Protein AF-A0A2G5HZ23-F1 (afdb_monomer_lite)

Structure (mmCIF, N/CA/C/O backbone):
data_AF-A0A2G5HZ23-F1
#
_entry.id   AF-A0A2G5HZ23-F1
#
loop_
_atom_site.group_PDB
_atom_site.id
_atom_site.type_symbol
_atom_site.label_atom_id
_atom_site.label_alt_id
_atom_site.label_comp_id
_atom_site.label_asym_id
_atom_site.label_entity_id
_atom_site.label_seq_id
_atom_site.pdbx_PDB_ins_code
_atom_site.Cartn_x
_atom_site.Cartn_y
_atom_site.Cartn_z
_atom_site.occupancy
_atom_site.B_iso_or_equiv
_atom_site.auth_seq_id
_atom_site.auth_comp_id
_atom_site.auth_asym_id
_atom_site.auth_atom_id
_atom_site.pdbx_PDB_model_num
ATOM 1 N N . MET A 1 1 ? -18.032 -11.700 21.398 1.00 53.50 1 MET A N 1
ATOM 2 C CA . MET A 1 1 ? -17.146 -11.699 20.215 1.00 53.50 1 MET A CA 1
ATOM 3 C C . MET A 1 1 ? -15.868 -11.000 20.645 1.00 53.50 1 MET A C 1
ATOM 5 O O . MET A 1 1 ? -15.932 -9.826 20.984 1.00 53.50 1 MET A O 1
ATOM 9 N N . ASP A 1 2 ? -14.774 -11.745 20.807 1.00 69.19 2 ASP A N 1
ATOM 10 C CA . ASP A 1 2 ? -13.616 -11.298 21.591 1.00 69.19 2 ASP A CA 1
ATOM 11 C C . ASP A 1 2 ? -12.899 -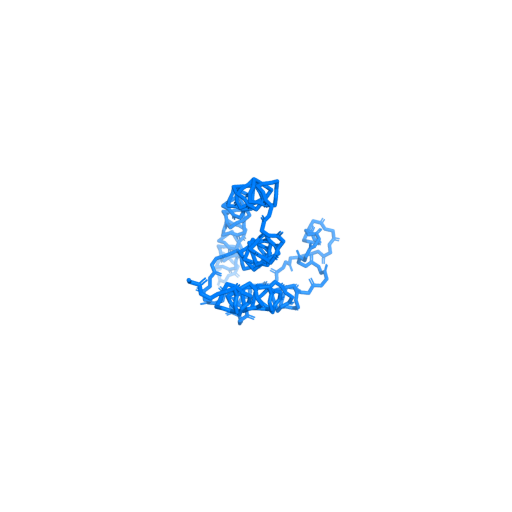10.088 20.985 1.00 69.19 2 ASP A C 1
ATOM 13 O O . ASP A 1 2 ? -12.474 -10.104 19.830 1.00 69.19 2 ASP A O 1
ATOM 17 N N . HIS A 1 3 ? -12.682 -9.053 21.801 1.00 77.94 3 HIS A N 1
ATOM 18 C CA . HIS A 1 3 ? -11.886 -7.877 21.430 1.00 77.94 3 HIS A CA 1
ATOM 19 C C . HIS A 1 3 ? -10.461 -8.243 20.981 1.00 77.94 3 HIS A C 1
ATOM 21 O O . HIS A 1 3 ? -9.863 -7.529 20.177 1.00 77.94 3 HIS A O 1
ATOM 27 N N . THR A 1 4 ? -9.924 -9.361 21.471 1.00 89.81 4 THR A N 1
ATOM 28 C CA . THR A 1 4 ? -8.608 -9.890 21.095 1.00 89.81 4 THR A CA 1
ATOM 29 C C . THR A 1 4 ? -8.540 -10.253 19.616 1.00 89.81 4 THR A C 1
ATOM 31 O O . THR A 1 4 ? -7.552 -9.937 18.960 1.00 89.81 4 THR A O 1
ATOM 34 N N . PHE A 1 5 ? -9.602 -10.839 19.061 1.00 91.69 5 PHE A N 1
ATOM 35 C CA . PHE A 1 5 ? -9.652 -11.222 17.651 1.00 91.69 5 PHE A CA 1
ATOM 36 C C . PHE A 1 5 ? -9.520 -10.002 16.729 1.00 91.69 5 PHE A C 1
ATOM 38 O O . PHE A 1 5 ? -8.666 -9.978 15.844 1.00 91.69 5 PHE A O 1
ATOM 45 N N . PHE A 1 6 ? -10.285 -8.938 16.995 1.00 91.25 6 PHE A N 1
ATOM 46 C CA . PHE A 1 6 ? -10.197 -7.692 16.224 1.00 91.25 6 PHE A CA 1
ATOM 47 C C . PHE A 1 6 ? -8.838 -7.005 16.360 1.00 91.25 6 PHE A C 1
ATOM 49 O O . PHE A 1 6 ? -8.331 -6.452 15.387 1.00 91.25 6 PHE A O 1
ATOM 56 N N . ARG A 1 7 ? -8.216 -7.069 17.543 1.00 92.50 7 ARG A N 1
ATOM 57 C CA . ARG A 1 7 ? -6.862 -6.537 17.755 1.00 92.50 7 ARG A CA 1
ATOM 58 C C . ARG A 1 7 ? -5.810 -7.311 16.967 1.00 92.50 7 ARG A C 1
ATOM 60 O O . ARG A 1 7 ? -4.920 -6.685 16.401 1.00 92.50 7 ARG A O 1
ATOM 67 N N . LEU A 1 8 ? -5.918 -8.638 16.895 1.00 95.56 8 LEU A N 1
ATOM 68 C CA . LEU A 1 8 ? -5.025 -9.462 16.078 1.00 95.56 8 LEU A CA 1
ATOM 69 C C . LEU A 1 8 ? -5.165 -9.115 14.594 1.00 95.56 8 LEU A C 1
ATOM 71 O O . LEU A 1 8 ? -4.158 -8.840 13.950 1.00 95.56 8 LEU A O 1
ATOM 75 N N . ILE A 1 9 ? -6.395 -9.023 14.078 1.00 95.25 9 ILE A N 1
ATOM 76 C CA . ILE A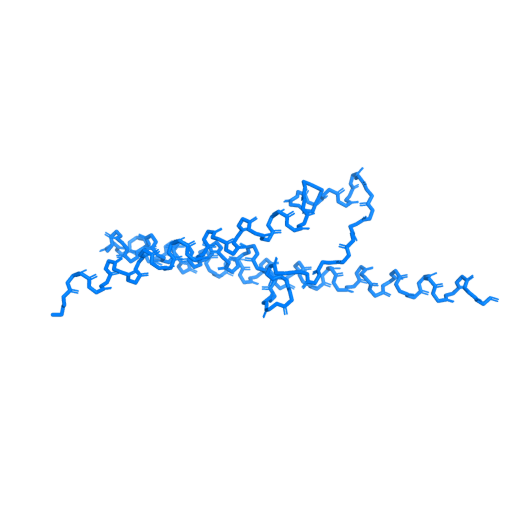 1 9 ? -6.645 -8.596 12.691 1.00 95.25 9 ILE A CA 1
ATOM 77 C C . ILE A 1 9 ? -6.042 -7.214 12.435 1.00 95.25 9 ILE A C 1
ATOM 79 O O . ILE A 1 9 ? -5.314 -7.033 11.462 1.00 95.25 9 ILE A O 1
ATOM 83 N N . ALA A 1 10 ? -6.303 -6.252 13.321 1.00 95.50 10 ALA A N 1
ATOM 84 C CA . ALA A 1 10 ? -5.777 -4.901 13.196 1.00 95.50 10 ALA A CA 1
ATOM 85 C C . ALA A 1 10 ? -4.244 -4.880 13.119 1.00 95.50 10 ALA A C 1
ATOM 87 O O . ALA A 1 10 ? -3.688 -4.199 12.259 1.00 95.50 10 ALA A O 1
ATOM 88 N N . MET A 1 11 ? -3.564 -5.655 13.971 1.00 96.81 11 MET A N 1
ATOM 89 C CA . MET A 1 11 ? -2.104 -5.774 13.948 1.00 96.81 11 MET A CA 1
ATOM 90 C C . MET A 1 11 ? -1.607 -6.455 12.675 1.00 96.81 11 MET A C 1
ATOM 92 O O . MET A 1 11 ? -0.669 -5.955 12.064 1.00 96.81 11 MET A O 1
ATOM 96 N N . CYS A 1 12 ? -2.238 -7.544 12.234 1.00 97.38 12 CYS A N 1
ATOM 97 C CA . CYS A 1 12 ? -1.866 -8.224 10.995 1.00 97.38 12 CYS A CA 1
ATOM 98 C C . CYS A 1 12 ? -2.005 -7.300 9.779 1.00 97.38 12 CYS A C 1
ATOM 100 O O . CYS A 1 12 ? -1.080 -7.215 8.974 1.00 97.38 12 CYS A O 1
ATOM 102 N N . CYS A 1 13 ? -3.113 -6.561 9.668 1.00 96.56 13 CYS A N 1
ATOM 103 C CA . CYS A 1 13 ? -3.306 -5.571 8.610 1.00 96.56 13 CYS A CA 1
ATOM 104 C C . CYS A 1 13 ? -2.278 -4.438 8.712 1.00 96.56 13 CYS A C 1
ATOM 106 O O . CYS A 1 13 ? -1.654 -4.075 7.719 1.00 96.56 13 CYS A O 1
ATOM 108 N N . TRP A 1 14 ? -2.057 -3.894 9.910 1.00 97.12 14 TRP A N 1
ATOM 109 C CA . TRP A 1 14 ? -1.118 -2.792 10.096 1.00 97.12 14 TRP A CA 1
ATOM 110 C C . TRP A 1 14 ? 0.321 -3.194 9.749 1.00 97.12 14 TRP A C 1
ATOM 112 O O . TRP A 1 14 ? 0.973 -2.518 8.955 1.00 97.12 14 TRP A O 1
ATOM 122 N N . ILE A 1 15 ? 0.799 -4.321 10.277 1.00 97.88 15 ILE A N 1
ATOM 123 C CA . ILE A 1 15 ? 2.152 -4.828 10.020 1.00 97.88 15 ILE A CA 1
ATOM 124 C C . ILE A 1 15 ? 2.292 -5.248 8.555 1.00 97.88 15 ILE A C 1
ATOM 126 O O . ILE A 1 15 ? 3.192 -4.772 7.869 1.00 97.88 15 ILE A O 1
ATOM 130 N N . GLY A 1 16 ? 1.388 -6.093 8.054 1.00 97.31 16 GLY A N 1
ATOM 131 C CA . GLY A 1 16 ? 1.448 -6.608 6.685 1.00 97.31 16 GLY A CA 1
ATOM 132 C C . GLY A 1 16 ? 1.357 -5.500 5.638 1.00 97.31 16 GLY A C 1
ATOM 133 O O . GLY A 1 16 ? 2.140 -5.481 4.691 1.00 97.31 16 GLY A O 1
ATOM 134 N N . GLY A 1 17 ? 0.470 -4.523 5.847 1.00 96.69 17 GLY A N 1
ATOM 135 C CA . GLY A 1 17 ? 0.347 -3.359 4.974 1.00 96.69 17 GLY A CA 1
ATOM 136 C C . GLY A 1 17 ? 1.623 -2.517 4.927 1.00 96.69 17 GLY A C 1
ATOM 137 O O . GLY A 1 17 ? 2.070 -2.143 3.843 1.00 96.69 17 GLY A O 1
ATOM 138 N N . ASN A 1 18 ? 2.263 -2.270 6.079 1.00 97.38 18 ASN A N 1
ATOM 139 C CA . ASN A 1 18 ? 3.537 -1.545 6.114 1.00 97.38 18 ASN A CA 1
ATOM 140 C C . ASN A 1 18 ? 4.675 -2.335 5.464 1.00 97.38 18 ASN A C 1
ATOM 142 O O . ASN A 1 18 ? 5.461 -1.736 4.739 1.00 97.38 18 ASN A O 1
ATOM 146 N N . ILE A 1 19 ? 4.749 -3.655 5.666 1.00 97.19 19 ILE A N 1
ATOM 147 C CA . ILE A 1 19 ? 5.751 -4.496 4.994 1.00 97.19 19 ILE A CA 1
ATOM 148 C C . ILE A 1 19 ? 5.612 -4.357 3.478 1.00 97.19 19 ILE A C 1
ATOM 150 O O . ILE A 1 19 ? 6.580 -4.005 2.819 1.00 97.19 19 ILE A O 1
ATOM 154 N N . ILE A 1 20 ? 4.406 -4.532 2.930 1.00 95.88 20 ILE A N 1
ATOM 155 C CA . ILE A 1 20 ? 4.159 -4.373 1.489 1.00 95.88 20 ILE A CA 1
ATOM 156 C C . ILE A 1 20 ? 4.545 -2.963 1.023 1.00 95.88 20 ILE A C 1
ATOM 158 O O . ILE A 1 20 ? 5.275 -2.816 0.046 1.00 95.88 20 ILE A O 1
ATOM 162 N N . HIS A 1 21 ? 4.094 -1.926 1.732 1.00 94.38 21 HIS A N 1
ATOM 163 C CA . HIS A 1 21 ? 4.355 -0.535 1.365 1.00 94.38 21 HIS A CA 1
ATOM 164 C C . HIS A 1 21 ? 5.855 -0.214 1.329 1.00 94.38 21 HIS A C 1
ATOM 166 O O . HIS A 1 21 ? 6.351 0.313 0.336 1.00 94.38 21 HIS A O 1
ATOM 172 N N . PHE A 1 22 ? 6.592 -0.559 2.385 1.00 94.56 22 PHE A N 1
ATOM 173 C CA . PHE A 1 22 ? 8.022 -0.271 2.466 1.00 94.56 22 PHE A CA 1
ATOM 174 C C . PHE A 1 22 ? 8.854 -1.171 1.557 1.00 94.56 22 PHE A C 1
ATOM 176 O O . PHE A 1 22 ? 9.820 -0.689 0.973 1.00 94.56 22 PHE A O 1
ATOM 183 N N . SER A 1 23 ? 8.476 -2.438 1.371 1.00 93.38 23 SER A N 1
ATOM 184 C CA . SER A 1 23 ? 9.122 -3.305 0.382 1.00 93.38 23 SER A CA 1
ATOM 185 C C . SER A 1 23 ? 8.942 -2.762 -1.035 1.00 93.38 23 SER A C 1
ATOM 187 O O . SER A 1 23 ? 9.898 -2.770 -1.802 1.00 93.38 23 SER A O 1
ATOM 189 N N . ALA A 1 24 ? 7.766 -2.220 -1.367 1.00 92.00 24 ALA A N 1
ATOM 190 C CA . ALA A 1 24 ? 7.539 -1.562 -2.651 1.00 92.00 24 ALA A CA 1
ATOM 191 C C . ALA A 1 24 ? 8.431 -0.325 -2.827 1.00 92.00 24 ALA A C 1
ATOM 193 O O . ALA A 1 24 ? 9.126 -0.199 -3.832 1.00 92.00 24 ALA A O 1
ATOM 194 N N . MET A 1 25 ? 8.483 0.550 -1.818 1.00 91.19 25 MET A N 1
ATOM 195 C CA . MET A 1 25 ? 9.358 1.729 -1.845 1.00 91.19 25 MET A CA 1
ATOM 196 C C . MET A 1 25 ? 10.834 1.353 -1.993 1.00 91.19 25 MET A C 1
ATOM 198 O O . MET A 1 25 ? 11.575 2.008 -2.722 1.00 91.19 25 MET A O 1
ATOM 202 N N . TRP A 1 26 ? 11.263 0.293 -1.309 1.00 90.31 26 TRP A N 1
ATOM 203 C CA . TRP A 1 26 ? 12.624 -0.214 -1.409 1.00 90.31 26 TRP A CA 1
ATOM 204 C C . TRP A 1 26 ? 12.932 -0.730 -2.816 1.00 90.31 26 TRP A C 1
ATOM 206 O O . TRP A 1 26 ? 13.995 -0.433 -3.354 1.00 90.31 26 TRP A O 1
ATOM 216 N N . ALA A 1 27 ? 11.996 -1.463 -3.420 1.00 89.31 27 ALA A N 1
ATOM 217 C CA . ALA A 1 27 ? 12.154 -2.024 -4.755 1.00 89.31 27 ALA A CA 1
ATOM 218 C C . ALA A 1 27 ? 12.201 -0.942 -5.853 1.00 89.31 27 ALA A C 1
ATOM 220 O O . ALA A 1 27 ? 12.984 -1.071 -6.789 1.00 89.31 27 ALA A O 1
ATOM 221 N N . LEU A 1 28 ? 11.432 0.148 -5.717 1.00 86.06 28 LEU A N 1
ATOM 222 C CA . LEU A 1 28 ? 11.480 1.300 -6.636 1.00 86.06 28 LEU A CA 1
ATOM 223 C C . LEU A 1 28 ? 12.706 2.203 -6.430 1.00 86.06 28 LEU A C 1
ATOM 225 O O . LEU A 1 28 ? 13.119 2.930 -7.338 1.00 86.06 28 LEU A O 1
ATOM 229 N N . GLY A 1 29 ? 13.259 2.208 -5.218 1.00 84.75 29 GLY A N 1
ATOM 230 C CA . GLY A 1 29 ? 14.320 3.121 -4.815 1.00 84.75 29 GLY A CA 1
ATOM 231 C C . GLY A 1 29 ? 13.880 4.590 -4.770 1.00 84.75 29 GLY A C 1
ATOM 232 O O . GLY A 1 29 ? 12.744 4.958 -5.070 1.00 84.75 29 GLY A O 1
ATOM 233 N N . TRP A 1 30 ? 14.813 5.469 -4.395 1.00 76.44 30 TRP A N 1
ATOM 234 C CA . TRP A 1 30 ? 14.530 6.893 -4.160 1.00 76.44 30 TRP A CA 1
ATOM 235 C C . TRP A 1 30 ? 14.054 7.656 -5.409 1.00 76.44 30 TRP A C 1
ATOM 237 O O . TRP A 1 30 ? 13.314 8.628 -5.281 1.00 76.44 30 TRP A O 1
ATOM 247 N N . LYS A 1 31 ? 14.454 7.219 -6.612 1.00 76.38 31 LYS A N 1
ATOM 248 C CA . LYS A 1 31 ? 13.993 7.817 -7.873 1.00 76.38 31 LYS A CA 1
ATOM 249 C C . LYS A 1 31 ? 12.535 7.464 -8.157 1.00 76.38 31 LYS A C 1
ATOM 251 O O . LYS A 1 31 ? 11.779 8.335 -8.568 1.00 76.38 31 LYS A O 1
ATOM 256 N N . GLY A 1 32 ? 12.136 6.214 -7.923 1.00 75.25 32 GLY A N 1
ATOM 257 C CA . GLY A 1 32 ? 10.781 5.757 -8.222 1.00 75.25 32 GLY A CA 1
ATOM 258 C C . GLY A 1 32 ? 9.736 6.383 -7.306 1.00 75.25 32 GLY A C 1
ATOM 259 O O . GLY A 1 32 ? 8.706 6.851 -7.773 1.00 75.25 32 GLY A O 1
ATOM 260 N N . ILE A 1 33 ? 10.021 6.470 -6.005 1.00 79.56 33 ILE A N 1
ATOM 261 C CA . ILE A 1 33 ? 9.042 6.926 -5.000 1.00 79.56 33 ILE A CA 1
ATOM 262 C C . ILE A 1 33 ? 8.622 8.402 -5.126 1.00 79.56 33 ILE A C 1
ATOM 264 O O . ILE A 1 33 ? 7.624 8.798 -4.526 1.00 79.56 33 ILE A O 1
ATOM 268 N N . TYR A 1 34 ? 9.369 9.225 -5.868 1.00 74.44 34 TYR A N 1
ATOM 269 C CA . TYR A 1 34 ? 9.126 10.668 -5.997 1.00 74.44 34 TYR A CA 1
ATOM 270 C C . TYR A 1 34 ? 8.874 11.125 -7.437 1.00 74.44 34 TYR A C 1
ATOM 272 O O . TYR A 1 34 ? 9.050 12.308 -7.718 1.00 74.44 34 TYR A O 1
ATOM 280 N N . HIS A 1 35 ? 8.486 10.223 -8.350 1.00 72.06 35 HIS A N 1
ATOM 281 C CA . HIS A 1 35 ? 8.385 10.552 -9.785 1.00 72.06 35 HIS A CA 1
ATOM 282 C C . HIS A 1 35 ? 9.690 11.192 -10.291 1.00 72.06 35 HIS A C 1
ATOM 284 O O . HIS A 1 35 ? 9.739 12.174 -11.035 1.00 72.06 35 HIS A O 1
ATOM 290 N N . GLY A 1 36 ? 10.800 10.659 -9.779 1.00 62.25 36 GLY A N 1
ATOM 291 C CA . GLY A 1 36 ? 12.143 11.081 -10.125 1.00 62.25 36 GLY A CA 1
ATOM 292 C C . GLY A 1 36 ? 12.517 10.687 -11.548 1.00 62.25 36 GLY A C 1
ATOM 293 O O . GLY A 1 36 ? 13.587 11.072 -11.998 1.00 62.25 36 GLY A O 1
ATOM 294 N N . ASP A 1 37 ? 11.660 9.976 -12.275 1.00 71.31 37 ASP A N 1
ATOM 295 C CA . ASP A 1 37 ? 11.769 9.774 -13.716 1.00 71.31 37 ASP A CA 1
ATOM 296 C C . ASP A 1 37 ? 11.739 11.088 -14.500 1.00 71.31 37 ASP A C 1
ATOM 298 O O . ASP A 1 37 ? 12.466 11.231 -15.483 1.00 71.31 37 ASP A O 1
ATOM 302 N N . HIS A 1 38 ? 10.989 12.083 -14.019 1.00 70.69 38 HIS A N 1
ATOM 303 C CA . HIS A 1 38 ? 10.954 13.417 -14.618 1.00 70.69 38 HIS A CA 1
ATOM 304 C C . HIS A 1 38 ? 12.269 14.198 -14.461 1.00 70.69 38 HIS A C 1
ATOM 306 O O . HIS A 1 38 ? 12.536 15.105 -15.248 1.00 70.69 38 HIS A O 1
ATOM 312 N N . PHE A 1 39 ? 13.100 13.856 -13.469 1.00 67.88 39 PHE A N 1
ATOM 313 C CA . PHE A 1 39 ? 14.286 14.644 -13.101 1.00 67.88 39 PHE A CA 1
ATOM 314 C C . PHE A 1 39 ? 15.617 13.887 -13.228 1.00 67.88 39 PHE A C 1
ATOM 316 O O . PHE A 1 39 ? 16.645 14.489 -13.525 1.00 67.88 39 PHE A O 1
ATOM 323 N N . PHE A 1 40 ? 15.622 12.573 -13.002 1.00 66.88 40 PHE A N 1
ATOM 324 C CA . PHE A 1 40 ? 16.823 11.749 -12.809 1.00 66.88 40 PHE A CA 1
ATOM 325 C C . PHE A 1 40 ? 16.942 10.586 -13.801 1.00 66.88 40 PHE A C 1
ATOM 327 O O . PHE A 1 40 ? 17.796 9.705 -13.614 1.00 66.88 40 PHE A O 1
ATOM 334 N N . GLY A 1 41 ? 16.111 10.595 -14.844 1.00 69.25 41 GLY A N 1
ATOM 335 C CA . GLY A 1 41 ? 16.156 9.649 -15.952 1.00 69.25 41 GLY A CA 1
ATOM 336 C C . GLY A 1 41 ? 15.236 8.433 -15.791 1.00 69.25 41 GLY A C 1
ATOM 337 O O . GLY A 1 41 ? 14.542 8.292 -14.790 1.00 69.25 41 GLY A O 1
ATOM 338 N N . PRO A 1 42 ? 15.222 7.542 -16.792 1.00 69.06 42 PRO A N 1
ATOM 339 C CA . PRO A 1 42 ? 14.238 6.470 -16.912 1.00 69.06 42 PRO A CA 1
ATOM 340 C C . PRO A 1 42 ? 14.263 5.471 -15.740 1.00 69.06 42 PRO A C 1
ATOM 342 O O . PRO A 1 42 ? 15.324 4.975 -15.374 1.00 69.06 42 PRO A O 1
ATOM 345 N N . LEU A 1 43 ? 13.086 5.128 -15.194 1.00 74.69 43 LEU A N 1
ATOM 346 C CA . LEU A 1 43 ? 12.926 4.065 -14.184 1.00 74.69 43 LEU A CA 1
ATOM 347 C C . LEU A 1 43 ? 13.003 2.661 -14.792 1.00 74.69 43 LEU A C 1
ATOM 349 O O . LEU A 1 43 ? 12.399 2.407 -15.833 1.00 74.69 43 LEU A O 1
ATOM 353 N N . GLU A 1 44 ? 13.699 1.739 -14.136 1.00 77.94 44 GLU A N 1
ATOM 354 C CA . GLU A 1 44 ? 13.739 0.323 -14.524 1.00 77.94 44 GLU A CA 1
ATOM 355 C C . GLU A 1 44 ? 12.443 -0.393 -14.133 1.00 77.94 44 GLU A C 1
ATOM 357 O O . GLU A 1 44 ? 11.772 0.018 -13.188 1.00 77.94 44 GLU A O 1
ATOM 362 N N . TYR A 1 45 ? 12.048 -1.418 -14.894 1.00 79.56 45 TYR A N 1
ATOM 363 C CA . TYR A 1 45 ? 10.855 -2.203 -14.572 1.00 79.56 45 TYR A CA 1
ATOM 364 C C . TYR A 1 45 ? 11.143 -3.124 -13.388 1.00 79.56 45 TYR A C 1
ATOM 366 O O . TYR A 1 45 ? 12.160 -3.815 -13.366 1.00 79.56 45 TYR A O 1
ATOM 374 N N . VAL A 1 46 ? 10.246 -3.126 -12.404 1.00 84.31 46 VAL A N 1
ATOM 375 C CA . VAL A 1 46 ? 10.418 -3.871 -11.158 1.00 84.31 46 VAL A CA 1
ATOM 376 C C . VAL A 1 46 ? 9.343 -4.947 -11.071 1.00 84.31 46 VAL A C 1
ATOM 378 O O . VAL A 1 46 ? 8.175 -4.643 -10.863 1.00 84.31 46 VAL A O 1
ATOM 381 N N . GLU A 1 47 ? 9.748 -6.211 -11.194 1.00 86.94 47 GLU A N 1
ATOM 382 C CA . GLU A 1 47 ? 8.875 -7.384 -10.989 1.00 86.94 47 GLU A CA 1
ATOM 383 C C . GLU A 1 47 ? 9.092 -8.054 -9.627 1.00 86.94 47 GLU A C 1
ATOM 385 O O . GLU A 1 47 ? 8.371 -8.977 -9.245 1.00 86.94 47 GLU A O 1
ATOM 390 N N . SER A 1 48 ? 10.102 -7.616 -8.873 1.00 88.44 48 SER A N 1
ATOM 391 C CA . SER A 1 48 ? 10.396 -8.183 -7.561 1.00 88.44 48 SER A CA 1
ATOM 392 C C . SER A 1 48 ? 9.249 -7.934 -6.581 1.00 88.44 48 SER A C 1
ATOM 394 O O . SER A 1 48 ? 8.392 -7.067 -6.779 1.00 88.44 48 SER A O 1
ATOM 396 N N . PHE A 1 49 ? 9.206 -8.725 -5.505 1.00 90.69 49 PHE A N 1
ATOM 397 C CA . PHE A 1 49 ? 8.218 -8.518 -4.453 1.00 90.69 49 PHE A CA 1
ATOM 398 C C . PHE A 1 49 ? 8.250 -7.056 -3.976 1.00 90.69 49 PHE A C 1
ATOM 400 O O . PHE A 1 49 ? 9.331 -6.560 -3.648 1.00 90.69 49 PHE A O 1
ATOM 407 N N . PRO A 1 50 ? 7.093 -6.380 -3.856 1.00 90.56 50 PRO A N 1
ATOM 408 C CA . PRO A 1 50 ? 5.713 -6.867 -4.042 1.00 90.56 50 PRO A CA 1
ATOM 409 C C . PRO A 1 50 ? 5.082 -6.636 -5.434 1.00 90.56 50 PRO A C 1
ATOM 411 O O . PRO A 1 50 ? 3.939 -7.047 -5.639 1.00 90.56 50 PRO A O 1
ATOM 414 N N . TYR A 1 51 ? 5.780 -6.008 -6.383 1.00 88.38 51 TYR A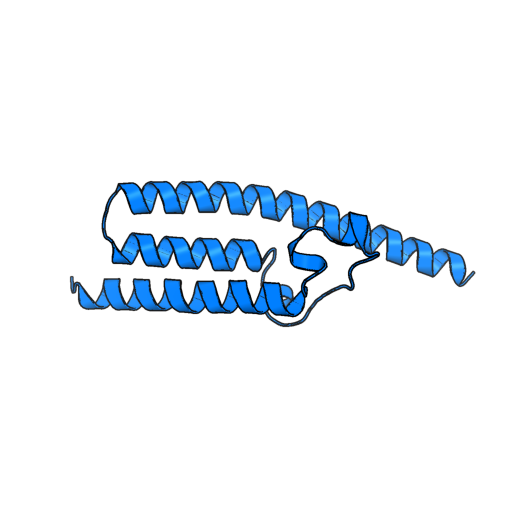 N 1
ATOM 415 C CA . TYR A 1 51 ? 5.231 -5.628 -7.696 1.00 88.38 51 TYR A CA 1
ATOM 416 C C . TYR A 1 51 ? 4.849 -6.822 -8.581 1.00 88.38 51 TYR A C 1
ATOM 418 O O . TYR A 1 51 ? 3.876 -6.737 -9.322 1.00 88.38 51 TYR A O 1
ATOM 426 N N . GLY A 1 52 ? 5.535 -7.962 -8.455 1.00 88.31 52 GLY A N 1
ATOM 427 C CA . GLY A 1 52 ? 5.173 -9.191 -9.177 1.00 88.31 52 GLY A CA 1
ATOM 428 C C . GLY A 1 52 ? 3.915 -9.907 -8.665 1.00 88.31 52 GLY A C 1
ATOM 429 O O . GLY A 1 52 ? 3.491 -10.890 -9.266 1.00 88.31 52 GLY A O 1
ATOM 430 N N . LEU A 1 53 ? 3.326 -9.463 -7.547 1.00 89.88 53 LEU A N 1
ATOM 431 C CA . LEU A 1 53 ? 2.149 -10.107 -6.945 1.00 89.88 53 LEU A CA 1
ATOM 432 C C . LEU A 1 53 ? 0.884 -9.260 -7.037 1.00 89.88 53 LEU A C 1
ATOM 434 O O . LEU A 1 53 ? -0.206 -9.802 -7.211 1.00 89.88 53 LEU A O 1
ATOM 438 N N . ILE A 1 54 ? 1.012 -7.947 -6.855 1.00 88.94 54 ILE A N 1
ATOM 439 C CA . ILE A 1 54 ? -0.120 -7.024 -6.813 1.00 88.94 54 ILE A CA 1
ATOM 440 C C . ILE A 1 54 ? 0.215 -5.758 -7.595 1.00 88.94 54 ILE A C 1
ATOM 442 O O . ILE A 1 54 ? 1.342 -5.268 -7.546 1.00 88.94 54 ILE A O 1
ATOM 446 N N . ALA A 1 55 ? -0.791 -5.201 -8.266 1.00 87.31 55 ALA A N 1
ATOM 447 C CA . ALA A 1 55 ? -0.677 -3.892 -8.892 1.00 87.31 55 ALA A CA 1
ATOM 448 C C . ALA A 1 55 ? -0.537 -2.805 -7.818 1.00 87.31 55 ALA A C 1
ATOM 450 O O . ALA A 1 55 ? -1.072 -2.958 -6.713 1.00 87.31 55 ALA A O 1
ATOM 451 N N . SER A 1 56 ? 0.169 -1.714 -8.128 1.00 89.75 56 SER A N 1
ATOM 452 C CA . SER A 1 56 ? 0.259 -0.541 -7.251 1.00 89.75 56 SER A CA 1
ATOM 453 C C . SER A 1 56 ? 0.496 -0.871 -5.751 1.00 89.75 56 SER A C 1
ATOM 455 O O . SER A 1 56 ? -0.240 -0.413 -4.865 1.00 89.75 56 SER A O 1
ATOM 457 N N . PRO A 1 57 ? 1.511 -1.695 -5.409 1.00 92.31 57 PRO A N 1
ATOM 458 C CA . PRO A 1 57 ? 1.695 -2.228 -4.058 1.00 92.31 57 PRO A CA 1
ATOM 459 C C . PRO A 1 57 ? 1.934 -1.149 -2.996 1.00 92.31 57 PRO A C 1
ATOM 461 O O . PRO A 1 57 ? 1.546 -1.338 -1.843 1.00 92.31 57 PRO A O 1
ATOM 464 N N . MET A 1 58 ? 2.525 -0.005 -3.363 1.00 92.19 58 MET A N 1
ATOM 465 C CA . MET A 1 58 ? 2.691 1.130 -2.448 1.00 92.19 58 MET A CA 1
ATOM 466 C C . MET A 1 58 ? 1.345 1.618 -1.905 1.00 92.19 58 MET A C 1
ATOM 468 O O . MET A 1 58 ? 1.207 1.804 -0.692 1.00 92.19 58 MET A O 1
ATOM 472 N N . TYR A 1 59 ? 0.355 1.787 -2.781 1.00 94.06 59 TYR A N 1
ATOM 473 C CA . TYR A 1 59 ? -0.985 2.254 -2.433 1.00 94.06 59 TYR A CA 1
ATOM 474 C C . TYR A 1 59 ? -1.775 1.187 -1.681 1.00 94.06 59 TYR A C 1
ATOM 476 O O . TYR A 1 59 ? -2.332 1.460 -0.615 1.00 94.06 59 TYR A O 1
ATOM 484 N N . ASN A 1 60 ? -1.752 -0.051 -2.180 1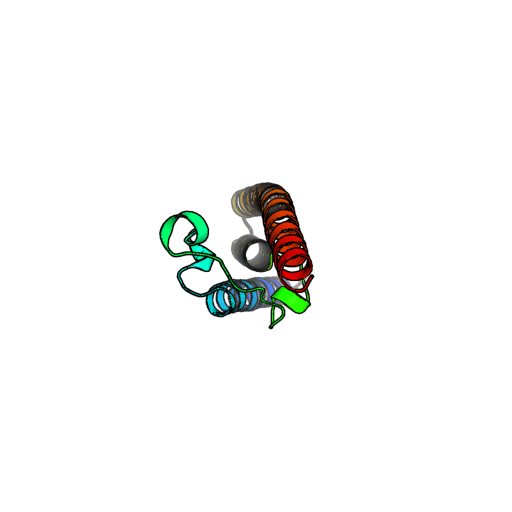.00 93.88 60 ASN A N 1
ATOM 485 C CA . ASN A 1 60 ? -2.456 -1.174 -1.565 1.00 93.88 60 ASN A CA 1
ATOM 486 C C . ASN A 1 60 ? -1.924 -1.492 -0.161 1.00 93.88 60 ASN A C 1
ATOM 488 O O . ASN A 1 60 ? -2.704 -1.611 0.786 1.00 93.88 60 ASN A O 1
ATOM 492 N N . GLY A 1 61 ? -0.601 -1.532 0.022 1.00 95.19 61 GLY A N 1
ATOM 493 C CA . GLY A 1 61 ? 0.012 -1.704 1.340 1.00 95.19 61 GLY A CA 1
ATOM 494 C C . GLY A 1 61 ? -0.386 -0.590 2.314 1.00 95.19 61 GLY A C 1
ATOM 495 O O . GLY A 1 61 ? -0.754 -0.856 3.463 1.00 95.19 61 GLY A O 1
ATOM 496 N N . LYS A 1 62 ? -0.408 0.667 1.847 1.00 95.69 62 LYS A N 1
ATOM 497 C CA . LYS A 1 62 ? -0.794 1.810 2.684 1.00 95.69 62 LYS A CA 1
ATOM 498 C C . LYS A 1 62 ? -2.273 1.782 3.074 1.00 95.69 62 LYS A C 1
ATOM 500 O O . LYS A 1 62 ? -2.582 2.014 4.243 1.00 95.69 62 LYS A O 1
ATOM 505 N N . ALA A 1 63 ? -3.167 1.442 2.143 1.00 96.62 63 ALA A N 1
ATOM 506 C CA . ALA A 1 63 ? -4.592 1.247 2.422 1.00 96.62 63 ALA A CA 1
ATOM 507 C C . ALA A 1 63 ? -4.812 0.193 3.516 1.00 96.62 63 ALA A C 1
ATOM 509 O O . ALA A 1 63 ? -5.520 0.450 4.490 1.00 96.62 63 ALA A O 1
ATOM 510 N N . ILE A 1 64 ? -4.162 -0.971 3.394 1.00 96.31 64 ILE A N 1
ATOM 511 C CA . ILE A 1 64 ? -4.273 -2.067 4.370 1.00 96.31 64 ILE A CA 1
ATOM 512 C C . ILE A 1 64 ? -3.748 -1.621 5.742 1.00 96.31 64 ILE A C 1
ATOM 514 O O . ILE A 1 64 ? -4.376 -1.904 6.767 1.00 96.31 64 ILE A O 1
ATOM 518 N N . SER A 1 65 ? -2.648 -0.859 5.780 1.00 97.06 65 SER A N 1
ATOM 519 C CA . SER A 1 65 ? -2.140 -0.294 7.033 1.00 97.06 65 SER A CA 1
ATOM 520 C C . SER A 1 65 ? -3.151 0.646 7.695 1.00 97.06 65 SER A C 1
ATOM 522 O O . SER A 1 65 ? -3.324 0.583 8.913 1.00 97.06 65 SER A O 1
ATOM 524 N N . TYR A 1 66 ? -3.802 1.527 6.931 1.00 96.50 66 TYR A N 1
ATOM 525 C CA . TYR A 1 66 ? -4.799 2.460 7.467 1.00 96.50 66 TYR A CA 1
ATOM 526 C C . TYR A 1 66 ? -6.076 1.758 7.913 1.00 96.50 66 TYR A C 1
ATOM 528 O O . TYR A 1 66 ? -6.630 2.116 8.953 1.00 96.50 66 TYR A O 1
ATOM 536 N N . LEU A 1 67 ? -6.491 0.706 7.207 1.00 96.12 67 LEU A N 1
ATOM 537 C CA . LEU A 1 67 ? -7.574 -0.163 7.652 1.00 96.12 67 LEU A CA 1
ATOM 538 C C . LEU A 1 67 ? -7.236 -0.825 8.997 1.00 96.12 67 LEU A C 1
ATOM 540 O O . LEU A 1 67 ? -8.056 -0.796 9.912 1.00 96.12 67 LEU A O 1
ATOM 544 N N . GLY A 1 68 ? -6.013 -1.340 9.162 1.00 95.81 68 GLY A N 1
ATOM 545 C CA . GLY A 1 68 ? -5.542 -1.883 10.440 1.00 95.81 68 GLY A CA 1
ATOM 546 C C . GLY A 1 68 ? -5.621 -0.860 11.579 1.00 95.81 68 GLY A C 1
ATOM 547 O O . GLY A 1 68 ? -6.164 -1.153 12.644 1.00 95.81 68 GLY A O 1
ATOM 548 N N . SER A 1 69 ? -5.172 0.377 11.341 1.00 95.25 69 SER A N 1
ATOM 549 C CA . SER A 1 69 ? -5.291 1.473 12.315 1.00 95.25 69 SER A CA 1
ATOM 550 C C . SER A 1 69 ? -6.748 1.851 12.627 1.00 95.25 69 SER A C 1
ATOM 552 O O . SER A 1 69 ? -7.080 2.139 13.781 1.00 95.25 69 SER A O 1
ATOM 554 N N . ALA A 1 70 ? -7.642 1.821 11.636 1.00 95.88 70 ALA A N 1
ATOM 555 C CA . ALA A 1 70 ? -9.069 2.072 11.833 1.00 95.88 70 ALA A CA 1
ATOM 556 C C . ALA A 1 70 ? -9.727 0.989 12.705 1.00 95.88 70 ALA A C 1
ATOM 558 O O . ALA A 1 70 ? -10.450 1.318 13.647 1.00 95.88 70 ALA A O 1
ATOM 559 N N . ILE A 1 71 ? -9.420 -0.290 12.453 1.00 94.31 71 ILE A N 1
ATOM 560 C CA . ILE A 1 71 ? -9.910 -1.414 13.266 1.00 94.31 71 ILE A CA 1
ATOM 561 C C . ILE A 1 71 ? -9.356 -1.319 14.693 1.00 94.31 71 ILE A C 1
ATOM 563 O O . ILE A 1 71 ? -10.110 -1.488 15.650 1.00 94.31 71 ILE A O 1
ATOM 567 N N . TRP A 1 72 ? -8.069 -0.989 14.856 1.00 93.88 72 TRP A N 1
ATOM 568 C CA . TRP A 1 72 ? -7.438 -0.843 16.173 1.00 93.88 72 TRP A CA 1
ATOM 569 C C . TRP A 1 72 ? -8.096 0.245 17.024 1.00 93.88 72 TRP A C 1
ATOM 571 O O . TRP A 1 72 ? -8.334 0.060 18.217 1.00 93.88 72 TRP A O 1
ATOM 581 N N . THR A 1 73 ? -8.380 1.396 16.412 1.00 92.25 73 THR A N 1
ATOM 582 C CA . THR A 1 73 ? -8.960 2.547 17.115 1.00 92.25 73 THR A CA 1
ATOM 583 C C . THR A 1 73 ? -10.456 2.401 17.375 1.00 92.25 73 THR A C 1
ATOM 585 O O . THR A 1 73 ? -10.958 3.071 18.277 1.00 92.25 73 THR A O 1
ATOM 588 N N . ALA A 1 74 ? -11.160 1.545 16.623 1.00 90.75 74 ALA A N 1
ATOM 589 C CA . ALA A 1 74 ? -12.593 1.263 16.757 1.00 90.75 74 ALA A CA 1
ATOM 590 C C . ALA A 1 74 ? -13.486 2.524 16.764 1.00 90.75 74 ALA A C 1
ATOM 592 O O . ALA A 1 74 ? -14.543 2.555 17.395 1.00 90.75 74 ALA A O 1
ATOM 593 N N . LYS A 1 75 ? -13.060 3.584 16.062 1.00 92.00 75 LYS A N 1
ATOM 594 C CA . LYS A 1 75 ? -13.800 4.848 15.934 1.00 92.00 75 LYS A CA 1
ATOM 595 C C . LYS A 1 75 ? -14.405 4.983 14.534 1.00 92.00 75 LYS A C 1
ATOM 597 O O . LYS A 1 75 ? -13.702 4.721 13.557 1.00 92.00 75 LYS A O 1
ATOM 602 N N . PRO A 1 76 ? -15.642 5.501 14.404 1.00 91.19 76 PRO A N 1
ATOM 603 C CA . PRO A 1 76 ? -16.283 5.692 13.100 1.00 91.19 76 PRO A CA 1
ATOM 604 C C . PRO A 1 76 ? -15.479 6.633 12.193 1.00 91.19 76 PRO A C 1
ATOM 606 O O . PRO A 1 76 ? -15.353 6.377 11.000 1.00 91.19 76 PRO A O 1
ATOM 609 N N . ALA A 1 77 ? -14.841 7.661 12.764 1.00 94.50 77 ALA A N 1
ATOM 610 C CA . ALA A 1 77 ? -13.959 8.556 12.018 1.00 94.50 77 ALA A CA 1
ATOM 611 C C . ALA A 1 77 ? -12.771 7.819 11.368 1.00 94.50 77 ALA A C 1
ATOM 613 O O . ALA A 1 77 ? -12.406 8.127 10.238 1.00 94.50 77 ALA A O 1
ATOM 614 N N . GLY A 1 78 ? -12.197 6.817 12.048 1.00 93.06 78 GLY A N 1
ATOM 615 C CA . GLY A 1 78 ? -11.100 6.015 11.500 1.00 93.06 78 GLY A CA 1
ATOM 616 C C . GLY A 1 78 ? -11.539 5.196 10.287 1.00 93.06 78 GLY A C 1
ATOM 617 O O . GLY A 1 78 ? -10.821 5.139 9.294 1.00 93.06 78 GLY A O 1
ATOM 618 N N . LEU A 1 79 ? -12.747 4.627 10.333 1.00 93.56 79 LEU A N 1
ATOM 619 C CA . LEU A 1 79 ? -13.307 3.871 9.213 1.00 93.56 79 LEU A CA 1
ATOM 620 C C . LEU A 1 79 ? -13.589 4.770 8.003 1.00 93.56 79 LEU A C 1
ATOM 622 O O . LEU A 1 79 ? -13.231 4.410 6.886 1.00 93.56 79 LEU A O 1
ATOM 626 N N . VAL A 1 80 ? -14.171 5.952 8.225 1.00 96.44 80 VAL A N 1
ATOM 627 C CA . VAL A 1 80 ? -14.415 6.936 7.156 1.00 96.44 80 VAL A CA 1
ATOM 628 C C . VAL A 1 80 ? -13.106 7.331 6.473 1.00 96.44 80 VAL A C 1
ATOM 630 O O . VAL A 1 80 ? -13.030 7.328 5.247 1.00 96.44 80 VAL A O 1
ATOM 633 N N . LEU A 1 81 ? -12.053 7.603 7.250 1.00 95.62 81 LEU A N 1
ATOM 634 C CA . LEU A 1 81 ? -10.735 7.931 6.702 1.00 95.62 81 LEU A CA 1
ATOM 635 C C . LEU A 1 81 ? -10.102 6.749 5.954 1.00 95.62 81 LEU A C 1
ATOM 637 O O . LEU A 1 81 ? -9.512 6.952 4.893 1.00 95.62 81 LEU A O 1
ATOM 641 N N . ALA A 1 82 ? -10.238 5.519 6.456 1.00 95.88 82 ALA A N 1
ATOM 642 C CA . ALA A 1 82 ? -9.736 4.327 5.772 1.00 95.88 82 ALA A CA 1
ATOM 643 C C . ALA A 1 82 ? -10.439 4.097 4.423 1.00 95.88 82 ALA A C 1
ATOM 645 O O . ALA A 1 82 ? -9.775 3.826 3.428 1.00 95.88 82 ALA A O 1
ATOM 646 N N . VAL A 1 83 ? -11.763 4.272 4.359 1.00 96.06 83 VAL A N 1
ATOM 647 C CA . VAL A 1 83 ? -12.524 4.168 3.102 1.00 96.06 83 VAL A CA 1
ATOM 648 C C . VAL A 1 83 ? -12.138 5.285 2.137 1.00 96.06 83 VAL A C 1
ATOM 650 O O . VAL A 1 83 ? -11.877 5.022 0.967 1.00 96.06 83 VAL A O 1
ATOM 653 N N . TRP A 1 84 ? -12.054 6.524 2.622 1.00 96.94 84 TRP A N 1
ATOM 654 C CA . TRP A 1 84 ? -11.657 7.665 1.801 1.00 96.94 84 TRP A CA 1
ATOM 655 C C . TRP A 1 84 ? -10.273 7.464 1.178 1.00 96.94 84 TRP A C 1
ATOM 657 O O . TRP A 1 84 ? -10.106 7.580 -0.034 1.00 96.94 84 TRP A O 1
ATOM 667 N N . THR A 1 85 ? -9.286 7.107 2.001 1.00 96.12 85 THR A N 1
ATOM 668 C CA . THR A 1 85 ? -7.921 6.851 1.527 1.00 96.12 85 THR A CA 1
ATOM 669 C C . THR A 1 85 ? -7.862 5.663 0.575 1.00 96.12 85 THR A C 1
ATOM 671 O O . THR A 1 85 ? -7.173 5.758 -0.432 1.00 96.12 85 THR A O 1
ATOM 674 N N . PHE A 1 86 ? -8.630 4.595 0.813 1.00 95.94 86 PHE A N 1
ATOM 675 C CA . PHE A 1 86 ? -8.741 3.472 -0.119 1.00 95.94 86 PHE A CA 1
ATOM 676 C C . PHE A 1 86 ? -9.246 3.910 -1.499 1.00 95.94 86 PHE A C 1
ATOM 678 O O . PHE A 1 86 ? -8.661 3.520 -2.507 1.00 95.94 86 PHE A O 1
ATOM 685 N N . VAL A 1 87 ? -10.286 4.749 -1.565 1.00 96.56 87 VAL A N 1
ATOM 686 C CA . VAL A 1 87 ? -10.807 5.266 -2.843 1.00 96.56 87 VAL A CA 1
ATOM 687 C C . VAL A 1 87 ? -9.750 6.098 -3.564 1.00 96.56 87 VAL A C 1
ATOM 689 O O . VAL A 1 87 ? -9.477 5.845 -4.734 1.00 96.56 87 VAL A O 1
ATOM 692 N N . VAL A 1 88 ? -9.118 7.045 -2.864 1.00 96.00 88 VAL A N 1
ATOM 693 C CA . VAL A 1 88 ? -8.061 7.890 -3.444 1.00 96.00 88 VAL A CA 1
ATOM 694 C C . VAL A 1 88 ? -6.916 7.030 -3.979 1.00 96.00 88 VAL A C 1
ATOM 696 O O . VAL A 1 88 ? -6.493 7.208 -5.112 1.00 96.00 88 VAL A O 1
ATOM 699 N N . PHE A 1 89 ? -6.462 6.052 -3.199 1.00 95.25 89 PHE A N 1
ATOM 700 C CA . PHE A 1 89 ? -5.380 5.145 -3.571 1.00 95.25 89 PHE A CA 1
ATOM 701 C C . PHE A 1 89 ? -5.712 4.247 -4.762 1.00 95.25 89 PHE A C 1
ATOM 703 O O . PHE A 1 89 ? -4.837 4.023 -5.591 1.00 95.25 89 PHE A O 1
ATOM 710 N N . ASN A 1 90 ? -6.956 3.781 -4.895 1.00 93.38 90 ASN A N 1
ATOM 711 C CA . ASN A 1 90 ? -7.372 3.044 -6.090 1.00 93.38 90 ASN A CA 1
ATOM 712 C C . ASN A 1 90 ? -7.334 3.935 -7.331 1.00 93.38 90 ASN A C 1
ATOM 714 O O . ASN A 1 90 ? -6.792 3.533 -8.354 1.00 93.38 90 ASN A O 1
ATOM 718 N N . VAL A 1 91 ? -7.873 5.153 -7.236 1.00 94.06 91 VAL A N 1
ATOM 719 C CA . VAL A 1 91 ? -7.874 6.091 -8.366 1.00 94.06 91 VAL A CA 1
ATOM 720 C C . VAL A 1 91 ? -6.444 6.444 -8.772 1.00 94.06 91 VAL A C 1
ATOM 722 O O . VAL A 1 91 ? -6.113 6.350 -9.951 1.00 94.06 91 VAL A O 1
ATOM 725 N N . THR A 1 92 ? -5.583 6.799 -7.816 1.00 92.31 92 THR A N 1
ATOM 726 C CA . THR A 1 92 ? -4.181 7.120 -8.102 1.00 92.31 92 THR A CA 1
ATOM 727 C C . THR A 1 92 ? -3.442 5.923 -8.687 1.00 92.31 92 THR A C 1
ATOM 729 O O . THR A 1 92 ? -2.782 6.080 -9.708 1.00 92.31 92 THR A O 1
ATOM 732 N N . GLY A 1 93 ? -3.604 4.731 -8.104 1.00 90.19 93 GLY A N 1
ATOM 733 C CA . GLY A 1 93 ? -2.964 3.515 -8.601 1.00 90.19 93 GLY A CA 1
ATOM 734 C C . GLY A 1 93 ? -3.364 3.185 -10.039 1.00 90.19 93 GLY A C 1
ATOM 735 O O . GLY A 1 93 ? -2.503 2.911 -10.860 1.00 90.19 93 GLY A O 1
ATOM 736 N N . MET A 1 94 ? -4.645 3.326 -10.398 1.00 90.31 94 MET A N 1
ATOM 737 C CA . MET A 1 94 ? -5.096 3.118 -11.781 1.00 90.31 94 MET A CA 1
ATOM 738 C C . MET A 1 94 ? -4.462 4.096 -12.775 1.00 90.31 94 MET A C 1
ATOM 740 O O . MET A 1 94 ? -4.175 3.723 -13.913 1.00 90.31 94 MET A O 1
ATOM 744 N N . ILE A 1 95 ? -4.285 5.356 -12.370 1.00 90.19 95 ILE A N 1
ATOM 745 C CA . ILE A 1 95 ? -3.651 6.371 -13.215 1.00 90.19 95 ILE A CA 1
ATOM 746 C C . ILE A 1 95 ? -2.162 6.056 -13.363 1.00 90.19 95 ILE A C 1
ATOM 748 O O . ILE A 1 95 ? -1.663 6.039 -14.486 1.00 90.19 95 ILE A O 1
ATOM 752 N N . GLU A 1 96 ? -1.476 5.778 -12.255 1.00 86.94 96 GLU A N 1
ATOM 753 C CA . GLU A 1 96 ? -0.048 5.460 -12.249 1.00 86.94 96 GLU A CA 1
ATOM 754 C C . GLU A 1 96 ? 0.235 4.191 -13.054 1.00 86.94 96 GLU A C 1
ATOM 756 O O . GLU A 1 96 ? 1.016 4.245 -13.996 1.00 86.94 96 GLU A O 1
ATOM 761 N N . ASP A 1 97 ? -0.486 3.096 -12.799 1.00 86.44 97 ASP A N 1
ATOM 762 C CA . ASP A 1 97 ? -0.328 1.831 -13.523 1.00 86.44 97 ASP A CA 1
ATOM 763 C C . ASP A 1 97 ? -0.493 2.033 -15.040 1.00 86.44 97 ASP A C 1
ATOM 765 O O . ASP A 1 97 ? 0.286 1.497 -15.835 1.00 86.44 97 ASP A O 1
ATOM 769 N N . LYS A 1 98 ? -1.470 2.851 -15.462 1.00 87.88 98 LYS A N 1
ATOM 770 C CA . LYS A 1 98 ? -1.676 3.173 -16.878 1.00 87.88 98 LYS A CA 1
ATOM 771 C C . LYS A 1 98 ? -0.486 3.941 -17.455 1.00 87.88 98 LYS A C 1
ATOM 773 O O . LYS A 1 98 ? 0.073 3.504 -18.461 1.00 87.88 98 LYS A O 1
ATOM 778 N N . VAL A 1 99 ? -0.081 5.037 -16.816 1.00 85.56 99 VAL A N 1
ATOM 779 C CA . VAL A 1 99 ? 1.047 5.877 -17.260 1.00 85.56 99 VAL A CA 1
ATOM 780 C C . VAL A 1 99 ? 2.337 5.061 -17.335 1.00 85.56 99 VAL A C 1
ATOM 782 O O . VAL A 1 99 ? 3.061 5.107 -18.330 1.00 85.56 99 VAL A O 1
ATOM 785 N N . THR A 1 100 ? 2.602 4.258 -16.312 1.00 83.50 100 THR A N 1
ATOM 786 C CA . THR A 1 100 ? 3.765 3.382 -16.236 1.00 83.50 100 THR A CA 1
ATOM 787 C C . THR A 1 100 ? 3.748 2.338 -17.354 1.00 83.50 100 THR A C 1
ATOM 789 O O . THR A 1 100 ? 4.768 2.138 -18.015 1.00 83.50 100 THR A O 1
ATOM 792 N N . SER A 1 101 ? 2.599 1.711 -17.629 1.00 85.06 101 SER A N 1
ATOM 793 C CA . SER A 1 101 ? 2.476 0.720 -18.707 1.00 85.06 101 SER A CA 1
ATOM 794 C C . SER A 1 101 ? 2.746 1.309 -20.097 1.00 85.06 101 SER A C 1
ATOM 796 O O . SER A 1 101 ? 3.474 0.705 -20.887 1.00 85.06 101 SER A O 1
ATOM 798 N N . GLU A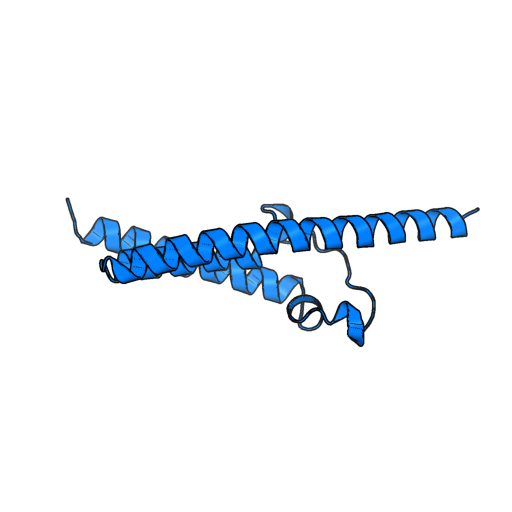 1 102 ? 2.229 2.510 -20.375 1.00 86.25 102 GLU A N 1
ATOM 799 C CA . GLU A 1 102 ? 2.453 3.224 -21.636 1.00 86.25 102 GLU A CA 1
ATOM 800 C C . GLU A 1 102 ? 3.936 3.593 -21.791 1.00 86.25 102 GLU A C 1
ATOM 802 O O . GLU A 1 102 ? 4.541 3.305 -22.825 1.00 86.25 102 GLU A O 1
ATOM 807 N N . MET A 1 103 ? 4.562 4.106 -20.725 1.00 83.44 103 MET A N 1
ATOM 808 C CA . MET A 1 103 ? 5.989 4.438 -20.709 1.00 83.44 103 MET A CA 1
ATOM 809 C C . MET A 1 103 ? 6.878 3.226 -21.031 1.00 83.44 103 MET A C 1
ATOM 811 O O . MET A 1 103 ? 7.831 3.349 -21.805 1.00 83.44 103 MET A O 1
ATOM 815 N N . TYR A 1 104 ? 6.604 2.052 -20.454 1.00 81.88 104 TYR A N 1
ATOM 816 C CA . TYR A 1 104 ? 7.387 0.848 -20.758 1.00 81.88 104 TYR A CA 1
ATOM 817 C C . TYR A 1 104 ? 7.110 0.308 -22.168 1.00 81.88 104 TYR A C 1
ATOM 819 O O . TYR A 1 104 ? 8.046 -0.141 -22.834 1.00 81.88 104 TYR A O 1
ATOM 827 N N . ALA A 1 105 ? 5.870 0.396 -22.660 1.00 86.06 105 ALA A N 1
ATOM 828 C CA . ALA A 1 105 ? 5.523 -0.009 -24.022 1.00 86.06 105 ALA A CA 1
ATOM 829 C C . ALA A 1 105 ? 6.236 0.845 -25.084 1.00 86.06 105 ALA A C 1
ATOM 831 O O . ALA A 1 105 ? 6.719 0.316 -26.086 1.00 86.06 105 ALA A O 1
ATOM 832 N N . ASP A 1 106 ? 6.344 2.155 -24.865 1.00 85.94 106 ASP A N 1
ATOM 833 C CA . ASP A 1 106 ? 7.072 3.064 -25.757 1.00 85.94 106 ASP A CA 1
ATOM 834 C C . ASP A 1 106 ? 8.569 2.758 -25.787 1.00 85.94 106 ASP A C 1
ATOM 836 O O . ASP A 1 106 ? 9.183 2.748 -26.854 1.00 85.94 106 ASP A O 1
ATOM 840 N N . ARG A 1 107 ? 9.159 2.428 -24.634 1.00 82.81 107 ARG A N 1
ATOM 841 C CA . ARG A 1 107 ? 10.571 2.031 -24.565 1.00 82.81 107 ARG A CA 1
ATOM 842 C C . ARG A 1 107 ? 10.847 0.722 -25.280 1.00 82.81 107 ARG A C 1
ATOM 844 O O . ARG A 1 107 ? 11.856 0.629 -25.971 1.00 82.81 107 ARG A O 1
ATOM 851 N N . LYS A 1 108 ? 9.961 -0.266 -25.134 1.00 85.44 108 LYS A N 1
ATOM 852 C CA . LYS A 1 108 ? 10.096 -1.541 -25.841 1.00 85.44 108 LYS A CA 1
ATOM 853 C C . LYS A 1 108 ? 10.072 -1.326 -27.358 1.00 85.44 108 LYS A C 1
ATOM 855 O O . LYS A 1 108 ? 10.984 -1.773 -28.042 1.00 85.44 108 LYS A O 1
ATOM 860 N N . ARG A 1 109 ? 9.115 -0.534 -27.856 1.00 87.38 109 ARG A N 1
ATOM 861 C CA . ARG A 1 109 ? 9.030 -0.153 -29.277 1.00 87.38 109 ARG A CA 1
ATOM 862 C C . ARG A 1 109 ? 10.274 0.596 -29.765 1.00 87.38 109 ARG A C 1
ATOM 864 O O . ARG A 1 109 ? 10.773 0.321 -30.848 1.00 87.38 109 ARG A O 1
ATOM 871 N N . ALA A 1 110 ? 10.797 1.528 -28.968 1.00 84.31 110 ALA A N 1
ATOM 872 C CA . ALA A 1 110 ? 12.003 2.279 -29.318 1.00 84.31 110 ALA A CA 1
ATOM 873 C C . ALA A 1 110 ? 13.280 1.418 -29.337 1.00 84.31 110 ALA A C 1
ATOM 875 O O . ALA A 1 110 ? 14.222 1.752 -30.056 1.00 84.31 110 ALA A O 1
ATOM 876 N N . ALA A 1 111 ? 13.329 0.343 -28.544 1.00 82.94 111 ALA A N 1
ATOM 877 C CA . ALA A 1 111 ? 14.421 -0.625 -28.574 1.00 82.94 111 ALA A CA 1
ATOM 878 C C . ALA A 1 111 ? 14.356 -1.504 -29.832 1.00 82.94 111 ALA A C 1
ATOM 880 O O . ALA A 1 111 ? 15.373 -1.653 -30.498 1.00 82.94 111 ALA A O 1
ATOM 881 N N . GLU A 1 112 ? 13.164 -1.987 -30.199 1.00 81.75 112 GLU A N 1
ATOM 882 C CA . GLU A 1 112 ? 12.941 -2.807 -31.403 1.00 81.75 112 GLU A CA 1
ATOM 883 C C . GLU A 1 112 ? 13.328 -2.051 -32.693 1.00 81.75 112 GLU A C 1
ATOM 885 O O . GLU A 1 112 ? 14.031 -2.592 -33.534 1.00 81.75 112 GLU A O 1
ATOM 890 N N . VAL A 1 113 ? 12.985 -0.760 -32.813 1.00 79.75 113 VAL A N 1
ATOM 891 C CA . VAL A 1 113 ? 13.332 0.074 -33.990 1.00 79.75 113 VAL A CA 1
ATOM 892 C C . VAL A 1 113 ? 14.841 0.330 -34.140 1.00 79.75 113 VAL A C 1
ATOM 894 O O . VAL A 1 113 ? 15.293 0.699 -35.218 1.00 79.75 113 VAL A O 1
ATOM 897 N N . LYS A 1 114 ? 15.633 0.196 -33.070 1.00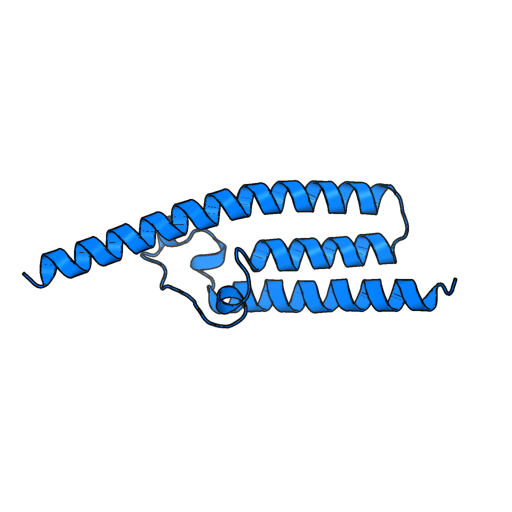 69.19 114 LYS A N 1
ATOM 898 C CA . LYS A 1 114 ? 17.093 0.385 -33.125 1.00 69.19 114 LYS A CA 1
ATOM 899 C C . LYS A 1 114 ? 17.861 -0.876 -33.519 1.00 69.19 114 LYS A C 1
ATOM 901 O O . LYS A 1 114 ? 19.060 -0.765 -33.767 1.00 69.19 114 LYS A O 1
ATOM 906 N N . GLU A 1 115 ? 17.217 -2.039 -33.487 1.00 62.78 115 GLU A N 1
ATOM 907 C CA . GLU A 1 115 ? 17.834 -3.313 -33.873 1.00 62.78 115 GLU A CA 1
ATOM 908 C C . GLU A 1 115 ? 17.677 -3.630 -35.373 1.00 62.78 115 GLU A C 1
ATOM 910 O O . GLU A 1 115 ? 18.405 -4.492 -35.866 1.00 62.78 115 GLU A O 1
ATOM 915 N N . ASP A 1 116 ? 16.810 -2.898 -36.088 1.00 50.59 116 ASP A N 1
ATOM 916 C CA . ASP A 1 116 ? 16.672 -2.897 -37.558 1.00 50.59 116 ASP A CA 1
ATOM 917 C C . ASP A 1 116 ? 17.613 -1.880 -38.242 1.00 50.59 116 ASP A C 1
ATOM 919 O O . ASP A 1 116 ? 18.144 -2.200 -39.335 1.00 50.59 116 ASP A O 1
#

InterPro domains:
  IPR007318 Phospholipid methyltransferase [PF04191] (8-107)
  IPR024960 Phosphatidyl-N-methylethanolamine/Phosphatidylethanolamine N-methyltransferase [PTHR15458] (2-112)

Organism: Cercospora beticola (NCBI:txid122368)

Secondary structure (DSSP, 8-state):
--HHHHHHHHHHHHHHHHHHHHHHHHHHHHHHTTTTHHHH-PPPP--TTTTTTSSSHHHHHHHHHHHHHHHHHT-HHHHHHHHHHHHHHHHHHHHHHHHHHHHHHHHHHHHHHHH-

Foldseek 3Di:
DDPVVLLVQLVCLQVQLVVQQVVVCVQQDPCRVPVVCVPPNDGDDGCPPPVVPDQLSNLVSVLSNLVSVLSNVVDPVSVVVSVVSNVVSVVVSVVCSVVVVVVVVVVVVVVVVVVD

Sequence (116 aa):
MDHTFFRLIAMCCWIGGNIIHFSAMWALGWKGIYHGDHFFGPLEYVESFPYGLIASPMYNGKAISYLGSAIWTAKPAGLVLAVWTFVVFNVTGMIEDKVTSEMYADRKRAAEVKED

pLDDT: mean 87.59, std 9.9, range [50.59, 97.88]

Radius of gyration: 17.71 Å; chains: 1; bounding box: 35×26×59 Å